Protein AF-A0A2G8RIZ3-F1 (afdb_monomer_lite)

Radius of gyration: 14.65 Å; chains: 1; bounding box: 35×32×42 Å

Sequence (98 aa):
MQTDKRLKDFEEYLTGGYEHGVLHLLEDNVNGPEIVMFMMDVEYDPVRISFGIEGEISLHADGHTYHMFTPEQLQFIAETSVDAQEMWEDYLSNVAHL

Organism: NCBI:txid1206336

pLDDT: mean 88.41, std 9.87, range [51.78, 97.75]

Secondary structure (DSSP, 8-state):
-HHHHHHHHHHHHHTTSPPBT-EEEEEETTTEEEEEEEEE-TTS-EEEEEE-TTS-EEEE-TT-S-----HHHHHHHHHHHHHHHHHHHHHHHHHTT-

Foldseek 3Di:
DVVVVVVQVVLCVQQVNDGALDWDWDADPPPGTWIWHWHQAPVRHIWIWTADLVLDIDIDQVPPPDGHHDPVRVVSSSVVSVVSNVVSVVVVVVVVVD

Structure (mmCIF, N/CA/C/O backbone):
data_AF-A0A2G8RIZ3-F1
#
_entry.id   AF-A0A2G8RIZ3-F1
#
loop_
_atom_site.group_PDB
_atom_site.id
_atom_site.type_symbol
_atom_site.label_atom_id
_atom_site.label_alt_id
_atom_site.label_comp_id
_atom_site.label_asym_id
_atom_site.label_entity_id
_atom_site.label_seq_id
_atom_site.pdbx_PDB_ins_code
_atom_site.Cartn_x
_atom_site.Cartn_y
_atom_site.Cartn_z
_atom_site.occupancy
_atom_site.B_iso_or_equiv
_atom_site.auth_seq_id
_atom_site.auth_comp_id
_atom_site.auth_asym_id
_atom_site.auth_atom_id
_atom_site.pdbx_PDB_model_num
ATOM 1 N N . MET A 1 1 ? -2.709 -18.925 -19.885 1.00 58.56 1 MET A N 1
ATOM 2 C CA . MET A 1 1 ? -3.300 -19.781 -18.834 1.00 58.56 1 MET A CA 1
ATOM 3 C C . MET A 1 1 ? -2.289 -20.517 -17.955 1.00 58.56 1 MET A C 1
ATOM 5 O O . MET A 1 1 ? -2.451 -20.421 -16.751 1.00 58.56 1 MET A O 1
ATOM 9 N N . GLN A 1 2 ? -1.262 -21.229 -18.454 1.00 61.09 2 GLN A N 1
ATOM 10 C CA . GLN A 1 2 ? -0.217 -21.796 -17.561 1.00 61.09 2 GLN A CA 1
ATOM 11 C C . GLN A 1 2 ? 0.860 -20.773 -17.144 1.00 61.09 2 GLN A C 1
ATOM 13 O O . GLN A 1 2 ? 1.412 -20.884 -16.054 1.00 61.09 2 GLN A O 1
ATOM 18 N N . THR A 1 3 ? 1.145 -19.783 -17.994 1.00 64.19 3 THR A N 1
ATOM 19 C CA . THR A 1 3 ? 2.138 -18.723 -17.743 1.00 64.19 3 THR A CA 1
ATOM 20 C C . THR A 1 3 ? 1.681 -17.749 -16.658 1.00 64.19 3 THR A C 1
ATOM 22 O O . THR A 1 3 ? 2.461 -17.425 -15.773 1.00 64.19 3 THR A O 1
ATOM 25 N N . ASP A 1 4 ? 0.401 -17.373 -16.672 1.00 74.19 4 ASP A N 1
ATOM 26 C CA . ASP A 1 4 ? -0.164 -16.375 -15.749 1.00 74.19 4 ASP A CA 1
ATOM 27 C C . ASP A 1 4 ? -0.153 -16.870 -14.301 1.00 74.19 4 ASP A C 1
ATOM 29 O O . ASP A 1 4 ? 0.157 -16.123 -13.382 1.00 74.19 4 ASP A O 1
ATOM 33 N N . LYS A 1 5 ? -0.421 -18.168 -14.101 1.00 79.44 5 LYS A N 1
ATOM 34 C CA . LYS A 1 5 ? -0.344 -18.787 -12.776 1.00 79.44 5 LYS A CA 1
ATOM 35 C C . LYS A 1 5 ? 1.089 -18.797 -12.237 1.00 79.44 5 LYS A C 1
ATOM 37 O O . LYS A 1 5 ? 1.303 -18.467 -11.085 1.00 79.44 5 LYS A O 1
ATOM 42 N N . ARG A 1 6 ? 2.072 -19.141 -13.076 1.00 81.62 6 ARG A N 1
ATOM 43 C CA . ARG A 1 6 ? 3.483 -19.180 -12.658 1.00 81.62 6 ARG A CA 1
ATOM 44 C C . ARG A 1 6 ? 4.029 -17.805 -12.296 1.00 81.62 6 ARG A C 1
ATOM 46 O O . ARG A 1 6 ? 4.890 -17.732 -11.432 1.00 81.62 6 ARG A O 1
ATOM 53 N N . LEU A 1 7 ? 3.564 -16.758 -12.978 1.00 81.25 7 LEU A N 1
ATOM 54 C CA . LEU A 1 7 ? 3.953 -15.388 -12.662 1.00 81.25 7 LEU A CA 1
ATOM 55 C C . LEU A 1 7 ? 3.388 -14.967 -11.301 1.00 81.25 7 LEU A C 1
ATOM 57 O O . LEU A 1 7 ? 4.156 -14.540 -10.451 1.00 81.25 7 LEU A O 1
ATOM 61 N N . LYS A 1 8 ? 2.095 -15.216 -11.056 1.00 80.81 8 LYS A N 1
ATOM 62 C CA . LYS A 1 8 ? 1.473 -14.956 -9.750 1.00 80.81 8 LYS A CA 1
ATOM 63 C C . LYS A 1 8 ? 2.145 -15.719 -8.608 1.00 80.81 8 LYS A C 1
ATOM 65 O O . LYS A 1 8 ? 2.500 -15.115 -7.607 1.00 80.81 8 LYS A O 1
ATOM 70 N N . ASP A 1 9 ? 2.383 -17.020 -8.792 1.00 83.31 9 ASP A N 1
ATOM 71 C CA . ASP A 1 9 ? 3.056 -17.859 -7.788 1.00 83.31 9 ASP A CA 1
ATOM 72 C C . ASP A 1 9 ? 4.483 -17.337 -7.477 1.00 83.31 9 ASP A C 1
ATOM 74 O O . ASP A 1 9 ? 4.990 -17.504 -6.369 1.00 83.31 9 ASP A O 1
ATOM 78 N N . PHE A 1 10 ? 5.154 -16.723 -8.460 1.00 83.44 10 PHE A N 1
ATOM 79 C CA . PHE A 1 10 ? 6.484 -16.133 -8.291 1.00 8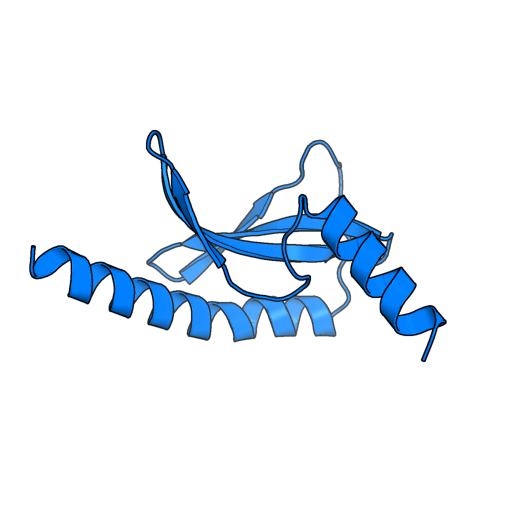3.44 10 PHE A CA 1
ATOM 80 C C . PHE A 1 10 ? 6.439 -14.791 -7.551 1.00 83.44 10 PHE A C 1
ATOM 82 O O . PHE A 1 10 ? 7.243 -14.577 -6.647 1.00 83.44 10 PHE A O 1
ATOM 89 N N . GLU A 1 11 ? 5.497 -13.915 -7.897 1.00 83.81 11 GLU A N 1
ATOM 90 C CA . GLU A 1 11 ? 5.288 -12.634 -7.212 1.00 83.81 11 GLU A CA 1
ATOM 91 C C . GLU A 1 11 ? 4.922 -12.856 -5.744 1.00 83.81 11 GLU A C 1
ATOM 93 O O . GLU A 1 11 ? 5.563 -12.287 -4.867 1.00 83.81 11 GLU A O 1
ATOM 98 N N . GLU A 1 12 ? 3.982 -13.764 -5.473 1.00 83.94 12 GLU A N 1
ATOM 99 C CA . GLU A 1 12 ? 3.576 -14.135 -4.115 1.00 83.94 12 GLU A CA 1
ATOM 100 C C . GLU A 1 12 ? 4.753 -14.696 -3.302 1.00 83.94 12 GLU A C 1
ATOM 102 O O . GLU A 1 12 ? 4.908 -14.395 -2.122 1.00 83.94 12 GLU A O 1
ATOM 107 N N . TYR A 1 13 ? 5.644 -15.476 -3.922 1.00 85.38 13 TYR A N 1
ATOM 108 C CA . TYR A 1 13 ? 6.859 -15.935 -3.248 1.00 85.38 13 TYR A CA 1
ATOM 109 C C . TYR A 1 13 ? 7.789 -14.771 -2.861 1.00 85.38 13 TYR A C 1
ATOM 111 O O . TYR A 1 13 ? 8.315 -14.756 -1.747 1.00 85.38 13 TYR A O 1
ATOM 119 N N . LEU A 1 14 ? 7.994 -13.799 -3.756 1.00 83.31 14 LEU A N 1
ATOM 120 C CA . LEU A 1 14 ? 8.883 -12.656 -3.513 1.00 83.31 14 LEU A CA 1
ATOM 121 C C . LEU A 1 14 ? 8.340 -11.689 -2.458 1.00 83.31 14 LEU A C 1
ATOM 123 O O . LEU A 1 14 ? 9.117 -11.106 -1.707 1.00 83.31 14 LEU A O 1
ATOM 127 N N . THR A 1 15 ? 7.023 -11.550 -2.367 1.00 85.06 15 THR A N 1
ATOM 128 C CA . THR A 1 15 ? 6.349 -10.719 -1.363 1.00 85.06 15 THR A CA 1
ATOM 129 C C . THR A 1 15 ? 6.166 -11.438 -0.026 1.00 85.06 15 THR A C 1
ATOM 131 O O . THR A 1 15 ? 5.544 -10.887 0.874 1.00 85.06 15 THR A O 1
ATOM 134 N N . GLY A 1 16 ? 6.699 -12.653 0.150 1.00 85.25 16 GLY A N 1
ATOM 135 C CA . GLY A 1 16 ? 6.602 -13.398 1.410 1.00 85.25 16 GLY A CA 1
ATOM 136 C C . GLY A 1 16 ? 5.248 -14.074 1.646 1.00 85.25 16 GLY A C 1
ATOM 137 O O . GLY A 1 16 ? 4.901 -14.359 2.791 1.00 85.25 16 GLY A O 1
ATOM 138 N N . GLY A 1 17 ? 4.499 -14.356 0.580 1.00 88.56 17 GLY A N 1
ATOM 139 C CA . GLY A 1 17 ? 3.192 -15.015 0.612 1.00 88.56 17 GLY A CA 1
ATOM 140 C C . GLY A 1 17 ? 2.000 -14.072 0.437 1.00 88.56 17 GLY A C 1
ATOM 141 O O . GLY A 1 17 ? 0.869 -14.504 0.634 1.00 88.56 17 GLY A O 1
ATOM 142 N N . TYR A 1 18 ? 2.233 -12.795 0.119 1.00 90.69 18 TYR A N 1
ATOM 143 C CA . TYR A 1 18 ? 1.176 -11.786 -0.008 1.00 90.69 18 TYR A CA 1
ATOM 144 C C . TYR A 1 18 ? 0.836 -11.497 -1.470 1.00 90.69 18 TYR A C 1
ATOM 146 O O . TYR A 1 18 ? 1.703 -11.507 -2.344 1.00 90.69 18 TYR A O 1
ATOM 154 N N . GLU A 1 19 ? -0.430 -11.208 -1.759 1.00 91.12 19 GLU A N 1
ATOM 155 C CA . GLU A 1 19 ? -0.840 -10.926 -3.132 1.00 91.12 19 GLU A CA 1
ATOM 156 C C . GLU A 1 19 ? -0.344 -9.538 -3.567 1.00 91.12 19 GLU A C 1
ATOM 158 O O . GLU A 1 19 ? -0.468 -8.545 -2.848 1.00 91.12 19 GLU A O 1
ATOM 163 N N . HIS A 1 20 ? 0.237 -9.473 -4.765 1.00 90.69 20 HIS A N 1
ATOM 164 C CA . HIS A 1 20 ? 0.696 -8.222 -5.357 1.00 90.69 20 HIS A CA 1
ATOM 165 C C . HIS A 1 20 ? -0.471 -7.243 -5.559 1.00 90.69 20 HIS A C 1
ATOM 167 O O . HIS A 1 20 ? -1.483 -7.591 -6.167 1.00 90.69 20 HIS A O 1
ATOM 173 N N . GLY A 1 21 ? -0.292 -5.996 -5.118 1.00 93.50 21 GLY A N 1
ATOM 174 C CA . GLY A 1 21 ? -1.257 -4.917 -5.329 1.00 93.50 21 GLY A CA 1
ATOM 175 C C . GLY A 1 21 ? -2.524 -5.032 -4.478 1.00 93.50 21 GLY A C 1
ATOM 176 O O . GLY A 1 21 ? -3.521 -4.389 -4.790 1.00 93.50 21 GLY A O 1
ATOM 177 N N . VAL A 1 22 ? -2.511 -5.857 -3.429 1.00 96.19 22 VAL A N 1
ATOM 178 C CA . VAL A 1 22 ? -3.650 -6.042 -2.524 1.00 96.19 22 VAL A CA 1
ATOM 179 C C . VAL A 1 22 ? -3.312 -5.495 -1.140 1.00 96.19 22 VAL A C 1
ATOM 181 O O . VAL A 1 22 ? -2.192 -5.649 -0.648 1.00 96.19 22 VAL A O 1
ATOM 184 N N . LEU A 1 23 ? -4.289 -4.830 -0.519 1.00 97.06 23 LEU A N 1
ATOM 185 C CA . LEU A 1 23 ? -4.185 -4.348 0.854 1.00 97.06 23 LEU A CA 1
ATOM 186 C C . LEU A 1 23 ? -4.323 -5.497 1.856 1.00 97.06 23 LEU A C 1
ATOM 188 O O . LEU A 1 23 ? -5.210 -6.345 1.756 1.00 97.06 23 LEU A O 1
ATOM 192 N N . HIS A 1 24 ? -3.471 -5.474 2.873 1.00 95.94 24 HIS A N 1
ATOM 193 C CA . HIS A 1 24 ? -3.450 -6.428 3.968 1.00 95.94 24 HIS A CA 1
ATOM 194 C C . HIS A 1 24 ? -3.387 -5.685 5.301 1.00 95.94 24 HIS A C 1
ATOM 196 O O . HIS A 1 24 ? -2.542 -4.811 5.484 1.00 95.94 24 HIS A O 1
ATOM 202 N N . LEU A 1 25 ? -4.248 -6.069 6.245 1.00 94.81 25 LEU A N 1
ATOM 203 C CA . LEU A 1 25 ? -4.101 -5.708 7.652 1.00 94.81 25 LEU A CA 1
ATOM 204 C C . LEU A 1 25 ? -3.214 -6.756 8.328 1.00 94.81 25 LEU A C 1
ATOM 206 O O . LEU A 1 25 ? -3.577 -7.931 8.404 1.00 94.81 25 LEU A O 1
ATOM 210 N N . LEU A 1 26 ? -2.050 -6.332 8.803 1.00 92.81 26 LEU A N 1
ATOM 211 C CA . LEU A 1 26 ? -1.120 -7.153 9.564 1.00 92.81 26 LEU A CA 1
ATOM 212 C C . LEU A 1 26 ? -1.193 -6.754 11.032 1.00 92.81 26 LEU A C 1
ATOM 214 O O . LEU A 1 26 ? -1.056 -5.583 11.359 1.00 92.81 26 LEU A O 1
ATOM 218 N N . GLU A 1 27 ? -1.369 -7.723 11.921 1.00 87.50 27 GLU A N 1
ATOM 219 C CA . GLU A 1 27 ? -1.309 -7.498 13.364 1.00 87.50 27 GLU A CA 1
ATOM 220 C C . GLU A 1 27 ? -0.019 -8.115 13.907 1.00 87.50 27 GLU A C 1
ATOM 222 O O . GLU A 1 27 ? 0.122 -9.338 13.969 1.00 87.50 27 GLU A O 1
ATOM 227 N N . ASP A 1 28 ? 0.940 -7.269 14.290 1.00 77.75 28 ASP A N 1
ATOM 228 C CA . ASP A 1 28 ? 2.134 -7.702 15.013 1.00 77.75 28 ASP A CA 1
ATOM 229 C C . ASP A 1 28 ? 1.987 -7.378 16.505 1.00 77.75 28 ASP A C 1
ATOM 231 O O . ASP A 1 28 ? 1.632 -6.268 16.903 1.00 77.75 28 ASP A O 1
ATOM 235 N N . ASN A 1 29 ? 2.335 -8.349 17.350 1.00 65.81 29 ASN A N 1
ATOM 236 C CA . ASN A 1 29 ? 2.343 -8.208 18.804 1.00 65.81 29 ASN A CA 1
ATOM 237 C C . ASN A 1 29 ? 3.317 -7.124 19.298 1.00 65.81 29 ASN A C 1
ATOM 239 O O . ASN A 1 29 ? 3.223 -6.706 20.452 1.00 65.81 29 ASN A O 1
ATOM 243 N N . VAL A 1 30 ? 4.284 -6.715 18.469 1.00 75.38 30 VAL A N 1
ATOM 244 C CA . VAL A 1 30 ? 5.325 -5.746 18.839 1.00 75.38 30 VAL A CA 1
ATOM 245 C C . VAL A 1 30 ? 5.000 -4.333 18.360 1.00 75.38 30 VAL A C 1
ATOM 247 O O . VAL A 1 30 ? 5.126 -3.388 19.136 1.00 75.38 30 VAL A O 1
ATOM 250 N N . ASN A 1 31 ? 4.593 -4.184 17.100 1.00 74.81 31 ASN A N 1
ATOM 251 C CA . ASN A 1 31 ? 4.451 -2.876 16.451 1.00 74.81 31 ASN A CA 1
ATOM 252 C C . ASN A 1 31 ? 2.993 -2.405 16.327 1.00 74.81 31 ASN A C 1
ATOM 254 O O . ASN A 1 31 ? 2.759 -1.251 15.975 1.00 74.81 31 ASN A O 1
ATOM 258 N N . GLY A 1 32 ? 2.030 -3.261 16.680 1.00 86.31 32 GLY A N 1
ATOM 259 C CA . GLY A 1 32 ? 0.608 -2.988 16.517 1.00 86.31 32 GLY A CA 1
ATOM 260 C C . GLY A 1 32 ? 0.091 -3.361 15.123 1.00 86.31 32 GLY A C 1
ATOM 261 O O . GLY A 1 32 ? 0.792 -4.032 14.359 1.00 86.31 32 GLY A O 1
ATOM 262 N N . PRO A 1 33 ? -1.158 -2.981 14.810 1.00 92.38 33 PRO A N 1
ATOM 263 C CA . PRO A 1 33 ? -1.733 -3.174 13.486 1.00 92.38 33 PRO A CA 1
ATOM 264 C C . PRO A 1 33 ? -1.001 -2.317 12.448 1.00 92.38 33 PRO A C 1
ATOM 266 O O . PRO A 1 33 ? -0.550 -1.211 12.742 1.00 92.38 33 PRO A O 1
ATOM 269 N N . GLU A 1 34 ? -0.933 -2.803 11.217 1.00 94.25 34 GLU A N 1
ATOM 270 C CA . GLU A 1 34 ? -0.394 -2.072 10.080 1.00 94.25 34 GLU A CA 1
ATOM 271 C C . GLU A 1 34 ? -1.151 -2.450 8.811 1.00 94.25 34 GLU A C 1
ATOM 273 O O . GLU A 1 34 ? -1.375 -3.629 8.537 1.00 94.25 34 GLU A O 1
ATOM 278 N N . ILE A 1 35 ? -1.519 -1.450 8.016 1.00 96.56 35 ILE A N 1
ATOM 279 C CA . ILE A 1 35 ? -2.111 -1.658 6.698 1.00 96.56 35 ILE A CA 1
ATOM 280 C C . ILE A 1 35 ? -1.016 -1.520 5.652 1.00 96.56 35 ILE A C 1
ATOM 282 O O . ILE A 1 35 ? -0.365 -0.477 5.548 1.00 96.56 35 ILE A O 1
ATOM 286 N N . VAL A 1 36 ? -0.804 -2.581 4.879 1.00 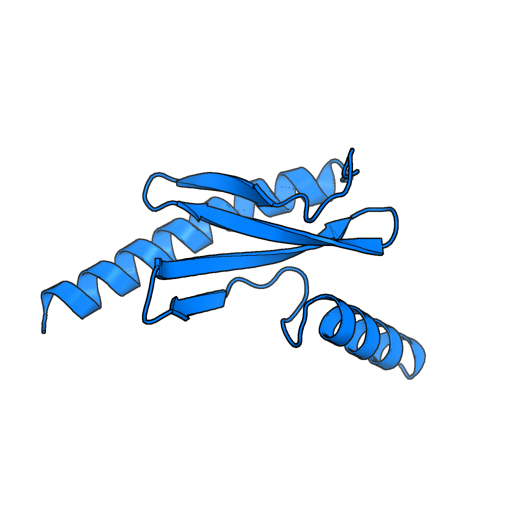96.56 36 VAL A N 1
ATOM 287 C CA . VAL A 1 36 ? 0.270 -2.652 3.890 1.00 96.56 36 VAL A CA 1
ATOM 288 C C . VAL A 1 36 ? -0.217 -3.170 2.547 1.00 96.56 36 VAL A C 1
ATOM 290 O O . VAL A 1 36 ? -1.200 -3.895 2.461 1.00 96.56 36 VAL A O 1
ATOM 293 N N . MET A 1 37 ? 0.529 -2.841 1.503 1.00 96.69 37 MET A N 1
ATOM 294 C CA . MET A 1 37 ? 0.438 -3.435 0.177 1.00 96.69 37 MET A CA 1
ATOM 295 C C . MET A 1 37 ? 1.840 -3.819 -0.276 1.00 96.69 37 MET A C 1
ATOM 297 O O . MET A 1 37 ? 2.805 -3.100 -0.013 1.00 96.69 37 MET A O 1
ATOM 301 N N . PHE A 1 38 ? 1.957 -4.932 -0.990 1.00 95.00 38 PHE A N 1
ATOM 302 C CA . PHE A 1 38 ? 3.211 -5.328 -1.617 1.00 95.00 38 PHE A CA 1
ATOM 303 C C . PHE A 1 38 ? 3.109 -5.123 -3.120 1.00 95.00 38 PHE A C 1
ATOM 305 O O . PHE A 1 38 ? 2.161 -5.589 -3.751 1.00 95.00 38 PHE A O 1
ATOM 312 N N . MET A 1 39 ? 4.078 -4.427 -3.708 1.00 93.81 39 MET A N 1
ATOM 313 C CA . MET A 1 39 ? 4.152 -4.238 -5.151 1.00 93.81 39 MET A CA 1
ATOM 314 C C . MET A 1 39 ? 5.503 -4.646 -5.709 1.00 93.81 39 MET A C 1
ATOM 316 O O . MET A 1 39 ? 6.519 -4.478 -5.059 1.00 93.81 39 MET A O 1
ATOM 320 N N . MET A 1 40 ? 5.508 -5.129 -6.944 1.00 92.19 40 MET A N 1
ATOM 321 C CA . MET A 1 40 ? 6.716 -5.230 -7.744 1.00 92.19 40 MET A CA 1
ATOM 322 C C . MET A 1 40 ? 6.946 -3.882 -8.416 1.00 92.19 40 MET A C 1
ATOM 324 O O . MET A 1 40 ? 6.014 -3.302 -8.986 1.00 92.19 40 MET A O 1
ATOM 328 N N . ASP A 1 41 ? 8.169 -3.386 -8.353 1.00 92.69 41 ASP A N 1
ATOM 329 C CA . ASP A 1 41 ? 8.582 -2.252 -9.164 1.00 92.69 41 ASP A CA 1
ATOM 330 C C . ASP A 1 41 ? 8.832 -2.694 -10.628 1.00 92.69 41 ASP A C 1
ATOM 332 O O . ASP A 1 41 ? 8.603 -3.851 -10.999 1.00 92.69 41 ASP A O 1
ATOM 336 N N . VAL A 1 42 ? 9.251 -1.782 -11.509 1.00 92.50 42 VAL A N 1
ATOM 337 C CA . VAL A 1 42 ? 9.468 -2.119 -12.934 1.00 92.50 42 VAL A CA 1
ATOM 338 C C . VAL A 1 42 ? 10.633 -3.086 -13.175 1.00 92.50 42 VAL A C 1
ATOM 340 O O . VAL A 1 42 ? 10.715 -3.666 -14.260 1.00 92.50 42 VAL A O 1
ATOM 343 N N . GLU A 1 43 ? 11.530 -3.255 -12.202 1.00 91.00 43 GLU A N 1
ATOM 344 C CA . GLU A 1 43 ? 12.653 -4.196 -12.252 1.00 91.00 43 GLU A CA 1
ATOM 345 C C . GLU A 1 43 ? 12.308 -5.554 -11.626 1.00 91.00 43 GLU A C 1
ATOM 347 O O . GLU A 1 43 ? 13.142 -6.457 -11.639 1.00 91.00 43 GLU A O 1
ATOM 352 N N . TYR A 1 44 ? 11.058 -5.739 -11.180 1.00 88.69 44 TYR A N 1
ATOM 353 C CA . TYR A 1 44 ? 10.613 -6.895 -10.403 1.00 88.69 44 TYR A CA 1
ATOM 354 C C . TYR A 1 44 ? 11.324 -7.016 -9.046 1.00 88.69 44 TYR A C 1
ATOM 356 O O . TYR A 1 44 ? 11.502 -8.128 -8.543 1.00 88.69 44 TYR A O 1
ATOM 364 N N . ASP A 1 45 ? 11.644 -5.887 -8.414 1.00 89.75 45 ASP A N 1
ATOM 365 C CA . ASP A 1 45 ? 11.991 -5.859 -6.996 1.00 89.75 45 ASP A CA 1
ATOM 366 C C . ASP A 1 45 ? 10.712 -5.716 -6.146 1.00 89.75 45 ASP A C 1
ATOM 368 O O . ASP A 1 45 ? 9.859 -4.873 -6.456 1.00 89.75 45 ASP A O 1
ATOM 372 N N . PRO A 1 46 ? 10.523 -6.535 -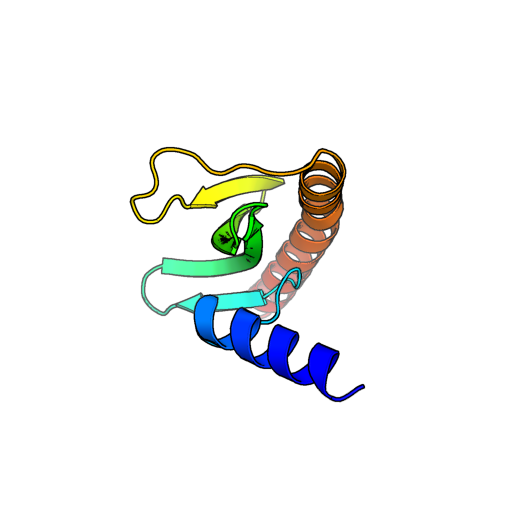5.092 1.00 91.19 46 PRO A N 1
ATOM 373 C CA . PRO A 1 46 ? 9.382 -6.401 -4.200 1.00 91.19 46 PRO A CA 1
ATOM 374 C C . PRO A 1 46 ? 9.554 -5.167 -3.311 1.00 91.19 46 PRO A C 1
ATOM 376 O O . PRO A 1 46 ? 10.596 -4.948 -2.699 1.00 91.19 46 PRO A O 1
ATOM 379 N N . VAL A 1 47 ? 8.493 -4.381 -3.204 1.00 93.56 47 VAL A N 1
ATOM 380 C CA . VAL A 1 47 ? 8.424 -3.157 -2.415 1.00 93.56 47 VAL A CA 1
ATOM 381 C C . VAL A 1 47 ? 7.235 -3.260 -1.484 1.00 93.56 47 VAL A C 1
ATOM 383 O O . VAL A 1 47 ? 6.088 -3.414 -1.912 1.00 93.56 47 VAL A O 1
ATOM 386 N N . ARG A 1 48 ? 7.510 -3.147 -0.190 1.00 94.69 48 ARG A N 1
ATOM 387 C CA . ARG A 1 48 ? 6.476 -3.021 0.829 1.00 94.69 48 ARG A CA 1
ATOM 388 C C . ARG A 1 48 ? 6.060 -1.561 0.930 1.00 94.69 48 ARG A C 1
ATOM 390 O O . ARG A 1 48 ? 6.899 -0.670 1.049 1.00 94.69 48 ARG A O 1
ATOM 397 N N . ILE A 1 49 ? 4.760 -1.321 0.917 1.00 95.94 49 ILE A N 1
ATOM 398 C CA . ILE A 1 49 ? 4.154 0.000 1.039 1.00 95.94 49 ILE A CA 1
ATOM 399 C C . ILE A 1 49 ? 3.248 -0.035 2.262 1.00 95.94 49 ILE A C 1
ATOM 401 O O . ILE A 1 49 ? 2.390 -0.906 2.350 1.00 95.94 49 ILE A O 1
ATOM 405 N N . SER A 1 50 ? 3.442 0.875 3.211 1.00 96.31 50 SER A N 1
ATOM 406 C CA . SER A 1 50 ? 2.569 1.007 4.380 1.00 96.31 50 SER A CA 1
ATOM 407 C C . SER A 1 50 ? 1.728 2.270 4.288 1.00 96.31 50 SER A C 1
ATOM 409 O O . SER A 1 50 ? 2.208 3.310 3.825 1.00 96.31 50 SER A O 1
ATOM 411 N N . PHE A 1 51 ? 0.500 2.175 4.782 1.00 97.12 51 PHE A N 1
ATOM 412 C CA . PHE A 1 51 ? -0.470 3.259 4.806 1.00 97.12 51 PHE A CA 1
ATOM 413 C C . PHE A 1 51 ? -0.768 3.634 6.256 1.00 97.12 51 PHE A C 1
ATOM 415 O O . PHE A 1 51 ? -1.222 2.803 7.045 1.00 97.12 51 PHE A O 1
ATOM 422 N N . GLY A 1 52 ? -0.462 4.876 6.616 1.00 93.56 52 GLY A N 1
ATOM 423 C CA . GLY A 1 52 ? -0.734 5.449 7.926 1.00 93.56 52 GLY A CA 1
ATOM 424 C C . GLY A 1 52 ? -2.200 5.842 8.093 1.00 93.56 52 GLY A C 1
ATOM 425 O O . GLY A 1 52 ? -2.949 5.972 7.124 1.00 93.56 52 GLY A O 1
ATOM 426 N N . ILE A 1 53 ? -2.600 6.043 9.348 1.00 92.25 53 ILE A N 1
ATOM 427 C CA . ILE A 1 53 ? -3.979 6.391 9.723 1.00 92.25 53 ILE A CA 1
ATOM 428 C C . ILE A 1 53 ? -4.382 7.756 9.142 1.00 92.25 53 ILE A C 1
ATOM 430 O O . ILE A 1 53 ? -5.545 7.960 8.810 1.00 92.25 53 ILE A O 1
ATOM 434 N N . GLU A 1 54 ? -3.436 8.685 8.968 1.00 89.62 54 GLU A N 1
ATOM 435 C CA . GLU A 1 54 ? -3.712 10.015 8.410 1.00 89.62 54 GLU A CA 1
ATOM 436 C C . GLU A 1 54 ? -3.514 10.058 6.882 1.00 89.62 54 GLU A C 1
ATOM 438 O O . GLU A 1 54 ? -3.541 11.127 6.270 1.00 89.62 54 GLU A O 1
ATOM 443 N N . GLY A 1 55 ? -3.356 8.894 6.238 1.00 85.62 55 GLY A N 1
ATOM 444 C CA . GLY A 1 55 ? -3.119 8.769 4.798 1.00 85.62 55 GLY A CA 1
ATOM 445 C C . GLY A 1 55 ? -1.658 8.894 4.383 1.00 85.62 55 GLY A C 1
ATOM 446 O O . GLY A 1 55 ? -1.375 9.097 3.201 1.00 85.62 55 GLY A O 1
ATOM 447 N N . GLU A 1 56 ? -0.707 8.796 5.314 1.00 93.81 56 GLU A N 1
ATOM 448 C CA . GLU A 1 56 ? 0.707 8.788 4.958 1.00 93.81 56 GLU A CA 1
ATOM 449 C C . GLU A 1 56 ? 1.066 7.508 4.205 1.00 93.81 56 GLU A C 1
ATOM 451 O O . GLU A 1 56 ? 0.799 6.403 4.667 1.00 93.81 56 GLU A O 1
ATOM 456 N N . ILE A 1 57 ? 1.737 7.644 3.065 1.00 95.81 57 ILE A N 1
ATOM 457 C CA . ILE A 1 57 ? 2.224 6.503 2.287 1.00 95.81 57 ILE A CA 1
ATOM 458 C C . ILE A 1 57 ? 3.731 6.410 2.491 1.00 95.81 57 ILE A C 1
ATOM 460 O O . ILE A 1 57 ? 4.459 7.362 2.206 1.00 95.81 57 ILE A O 1
ATOM 464 N N . SER A 1 58 ? 4.208 5.265 2.972 1.00 94.56 58 SER A N 1
AT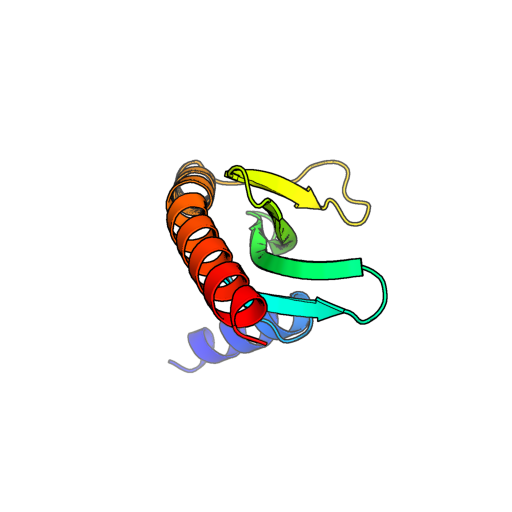OM 465 C CA . SER A 1 58 ? 5.641 5.005 3.140 1.00 94.56 58 SER A CA 1
ATOM 466 C C . SER A 1 58 ? 6.069 3.810 2.301 1.00 94.56 58 SER A C 1
ATOM 468 O O . SER A 1 58 ? 5.459 2.747 2.370 1.00 94.56 58 SER A O 1
ATOM 470 N N . LEU A 1 59 ? 7.131 3.989 1.516 1.00 93.56 59 LEU A N 1
ATOM 471 C CA . LEU A 1 59 ? 7.741 2.938 0.708 1.00 93.56 59 LEU A CA 1
ATOM 472 C C . LEU A 1 59 ? 8.990 2.437 1.432 1.00 93.56 59 LEU A C 1
ATOM 474 O O . LEU A 1 59 ? 9.895 3.218 1.735 1.00 93.56 59 LEU A O 1
ATOM 478 N N . HIS A 1 60 ? 9.032 1.140 1.715 1.00 91.00 60 HIS A N 1
ATOM 479 C CA . HIS A 1 60 ? 10.124 0.503 2.442 1.00 91.00 60 HIS A CA 1
ATOM 480 C C . HIS A 1 60 ? 11.125 -0.061 1.443 1.00 91.00 60 HIS A C 1
ATOM 482 O O . HIS A 1 60 ? 10.768 -0.880 0.601 1.00 91.00 60 HIS A O 1
ATOM 488 N N . ALA A 1 61 ? 12.366 0.422 1.520 1.00 74.00 61 ALA A N 1
ATOM 489 C CA . ALA A 1 61 ? 13.351 0.182 0.474 1.00 74.00 61 ALA A CA 1
ATOM 490 C C . ALA A 1 61 ? 14.144 -1.127 0.621 1.00 74.00 61 ALA A C 1
ATOM 492 O O . ALA A 1 61 ? 14.929 -1.444 -0.259 1.00 74.00 61 ALA A O 1
ATOM 493 N N . ASP A 1 62 ? 14.033 -1.843 1.746 1.00 78.00 62 ASP A N 1
ATOM 494 C CA . ASP A 1 62 ? 14.713 -3.121 2.043 1.00 78.00 62 ASP A CA 1
ATOM 495 C C . ASP A 1 62 ? 16.187 -3.236 1.579 1.00 78.00 62 ASP A C 1
ATOM 497 O O . ASP A 1 62 ? 16.695 -4.306 1.254 1.00 78.00 62 ASP A O 1
ATOM 501 N N . GLY A 1 63 ? 16.922 -2.117 1.603 1.00 77.44 63 GLY A N 1
ATOM 502 C CA . GLY A 1 63 ? 18.335 -2.039 1.213 1.00 77.44 63 GLY A CA 1
ATOM 503 C C . GLY A 1 63 ? 18.603 -1.666 -0.251 1.00 77.44 63 GLY A C 1
ATOM 504 O O . GLY A 1 63 ? 19.766 -1.492 -0.618 1.00 77.44 63 GLY A O 1
ATOM 505 N N . HIS A 1 64 ? 17.568 -1.482 -1.068 1.00 78.69 64 HIS A N 1
ATOM 506 C CA . HIS A 1 64 ? 17.660 -0.939 -2.419 1.00 78.69 64 HIS A CA 1
ATOM 507 C C . HIS A 1 64 ? 17.854 0.583 -2.374 1.00 78.69 64 HIS A C 1
ATOM 509 O O . HIS A 1 64 ? 17.265 1.299 -1.564 1.00 78.69 64 HIS A O 1
ATOM 515 N N . THR A 1 65 ? 18.714 1.098 -3.256 1.00 80.12 65 THR A N 1
ATOM 516 C CA . THR A 1 65 ? 18.996 2.544 -3.320 1.00 80.12 65 THR A CA 1
ATOM 517 C C . THR A 1 65 ? 17.848 3.314 -3.976 1.00 80.12 65 THR A C 1
ATOM 519 O O . THR A 1 65 ? 17.597 4.466 -3.624 1.00 80.12 65 THR A O 1
ATOM 522 N N . TYR A 1 66 ? 17.170 2.691 -4.941 1.00 85.38 66 TYR A N 1
ATOM 523 C CA . TYR A 1 66 ? 16.097 3.288 -5.728 1.00 85.38 66 TYR A CA 1
ATOM 524 C C . TYR A 1 66 ? 15.050 2.226 -6.051 1.00 85.38 66 TYR A C 1
ATOM 526 O O . TYR A 1 66 ? 15.414 1.083 -6.302 1.00 85.38 66 TYR A O 1
ATOM 534 N N . HIS A 1 67 ? 13.787 2.644 -6.107 1.00 90.88 67 HIS A N 1
ATOM 535 C CA . HIS A 1 67 ? 12.698 1.879 -6.708 1.00 90.88 67 HIS A CA 1
ATOM 536 C C . HIS A 1 67 ? 12.124 2.664 -7.869 1.00 90.88 67 HIS A C 1
ATOM 538 O O . HIS A 1 67 ? 12.030 3.898 -7.815 1.00 90.88 67 HIS A O 1
ATOM 544 N N . MET A 1 68 ? 11.735 1.951 -8.915 1.00 93.12 68 MET A N 1
ATOM 545 C CA . MET A 1 68 ? 11.215 2.567 -10.123 1.00 93.12 68 MET A CA 1
ATOM 546 C C . MET A 1 68 ? 9.778 2.129 -10.353 1.00 93.12 68 MET A C 1
ATOM 548 O O . MET A 1 68 ? 9.496 0.963 -10.595 1.00 93.12 68 MET A O 1
ATOM 552 N N . PHE A 1 69 ? 8.867 3.097 -10.325 1.00 94.75 69 PHE A N 1
ATOM 553 C CA . PHE A 1 69 ? 7.454 2.879 -10.606 1.00 94.75 69 PHE A CA 1
ATOM 554 C C . PHE A 1 69 ? 7.053 3.596 -11.886 1.00 94.75 69 PHE A C 1
ATOM 556 O O . PHE A 1 69 ? 7.499 4.711 -12.173 1.00 94.75 69 PHE A O 1
ATOM 563 N N . THR A 1 70 ? 6.173 2.959 -12.645 1.00 96.94 70 THR A N 1
ATOM 564 C CA . THR A 1 70 ? 5.444 3.624 -13.723 1.00 96.94 70 THR A CA 1
ATOM 565 C C . THR A 1 70 ? 4.474 4.672 -13.160 1.00 96.94 70 THR A C 1
ATOM 567 O O . THR A 1 70 ? 4.051 4.568 -12.003 1.00 96.94 70 THR A O 1
ATOM 570 N N . PRO A 1 71 ? 4.081 5.682 -13.956 1.00 97.75 71 PRO A N 1
ATOM 571 C CA . PRO A 1 71 ? 3.040 6.626 -13.556 1.00 97.75 71 PRO A CA 1
ATOM 572 C C . PRO A 1 71 ? 1.738 5.940 -13.126 1.00 97.75 71 PRO A C 1
ATOM 574 O O . PRO A 1 71 ? 1.129 6.353 -12.144 1.00 97.75 71 PRO A O 1
ATOM 577 N N . GLU A 1 72 ? 1.343 4.867 -13.813 1.00 97.75 72 GLU A N 1
ATOM 578 C CA . GLU A 1 72 ? 0.145 4.085 -13.509 1.00 97.75 72 GLU A CA 1
ATOM 579 C C . GLU A 1 72 ? 0.253 3.391 -12.147 1.00 97.75 72 GLU A C 1
ATOM 581 O O . GLU A 1 72 ? -0.704 3.395 -11.379 1.00 97.75 72 GLU A O 1
ATOM 586 N N . GLN A 1 73 ? 1.426 2.849 -11.810 1.00 95.69 73 GLN A N 1
ATOM 587 C CA . GLN A 1 73 ? 1.687 2.274 -10.488 1.00 95.69 73 GLN A CA 1
ATOM 588 C C . GLN A 1 73 ? 1.627 3.331 -9.382 1.00 95.69 73 GLN A C 1
ATOM 590 O O . GLN A 1 73 ? 1.039 3.084 -8.334 1.00 95.69 73 GLN A O 1
ATOM 595 N N . LEU A 1 74 ? 2.195 4.520 -9.606 1.00 96.19 74 LEU A N 1
ATOM 596 C CA . LEU A 1 74 ? 2.119 5.617 -8.635 1.00 96.19 74 LEU A CA 1
ATOM 597 C C . LEU A 1 74 ? 0.680 6.106 -8.440 1.00 96.19 74 LEU A C 1
ATOM 599 O O . LEU A 1 74 ? 0.275 6.376 -7.311 1.00 96.19 74 LEU A O 1
ATOM 603 N N . GLN A 1 75 ? -0.095 6.195 -9.523 1.00 97.25 75 GLN A N 1
ATOM 604 C CA . GLN A 1 75 ? -1.515 6.526 -9.453 1.00 97.25 75 GLN A CA 1
ATOM 605 C C . GLN A 1 75 ? -2.291 5.457 -8.680 1.00 97.25 75 GLN A C 1
ATOM 607 O O . GLN A 1 75 ? -3.052 5.799 -7.782 1.00 97.25 75 GLN A O 1
ATOM 612 N N . PHE A 1 76 ? -2.048 4.180 -8.973 1.00 96.62 76 PHE A N 1
ATOM 613 C CA . PHE A 1 76 ? -2.674 3.066 -8.270 1.00 96.62 76 PHE A CA 1
ATOM 614 C C . PHE A 1 76 ? -2.373 3.089 -6.764 1.00 96.62 76 PHE A C 1
ATOM 616 O O . PHE A 1 76 ? -3.290 2.961 -5.958 1.00 96.62 76 PHE A O 1
ATOM 623 N N . ILE A 1 77 ? -1.119 3.339 -6.364 1.00 95.62 77 ILE A N 1
ATOM 624 C CA . ILE A 1 77 ? -0.738 3.495 -4.948 1.00 95.62 77 ILE A CA 1
ATOM 625 C C . ILE A 1 77 ? -1.507 4.651 -4.295 1.00 95.62 77 ILE A C 1
ATOM 627 O O . ILE A 1 77 ? -1.995 4.514 -3.174 1.00 95.62 77 ILE A O 1
ATOM 631 N N . ALA A 1 78 ? -1.622 5.788 -4.986 1.00 95.31 78 ALA A N 1
ATOM 632 C CA . ALA A 1 78 ? -2.336 6.948 -4.468 1.00 95.31 78 ALA A CA 1
ATOM 633 C C . ALA A 1 78 ? -3.842 6.679 -4.316 1.00 95.31 78 ALA A C 1
ATOM 635 O O . ALA A 1 78 ? -4.416 7.034 -3.292 1.00 95.31 78 ALA A O 1
ATOM 636 N N . GLU A 1 79 ? -4.477 6.028 -5.289 1.00 95.62 79 GLU A N 1
ATOM 637 C CA . GLU A 1 79 ? -5.897 5.652 -5.220 1.00 95.62 79 GLU A CA 1
ATOM 638 C C . GLU A 1 79 ? -6.150 4.649 -4.088 1.00 95.62 79 GLU A C 1
ATOM 640 O O . GLU A 1 79 ? -7.052 4.847 -3.278 1.00 95.62 79 GLU A O 1
ATOM 645 N N . THR A 1 80 ? -5.272 3.654 -3.949 1.00 96.56 80 THR A N 1
ATOM 646 C CA . THR A 1 80 ? -5.344 2.627 -2.896 1.00 96.56 80 THR A CA 1
ATOM 647 C C . THR A 1 80 ? -5.219 3.219 -1.485 1.00 96.56 80 THR A C 1
ATOM 649 O O . THR A 1 80 ? -5.693 2.628 -0.518 1.00 96.56 80 THR A O 1
ATOM 652 N N . SER A 1 81 ? -4.618 4.407 -1.335 1.00 95.75 81 SER A N 1
ATOM 653 C CA . SER A 1 81 ? -4.528 5.070 -0.027 1.00 95.75 81 SER A CA 1
ATOM 654 C C . SER A 1 81 ? -5.893 5.443 0.555 1.00 95.75 81 SER A C 1
ATOM 656 O O . SER A 1 81 ? -6.035 5.467 1.775 1.00 95.75 81 SER A O 1
ATOM 658 N N . VAL A 1 82 ? -6.901 5.671 -0.294 1.00 95.44 82 VAL A N 1
ATOM 659 C CA . VAL A 1 82 ? -8.277 5.942 0.141 1.00 95.44 82 VAL A CA 1
ATOM 660 C C . VAL A 1 82 ? -8.895 4.675 0.730 1.00 95.44 82 VAL A C 1
ATOM 662 O O . VAL A 1 82 ? -9.388 4.703 1.854 1.00 95.44 82 VAL A O 1
ATOM 665 N N . ASP A 1 83 ? -8.770 3.544 0.035 1.00 96.56 83 ASP A N 1
ATOM 666 C CA . ASP A 1 83 ? -9.262 2.249 0.522 1.00 96.56 83 ASP A CA 1
ATOM 667 C C . ASP A 1 83 ? -8.552 1.833 1.825 1.00 96.56 83 ASP A C 1
ATOM 669 O O . ASP A 1 83 ? -9.158 1.283 2.746 1.00 96.56 83 ASP A O 1
ATOM 673 N N . ALA A 1 84 ? -7.255 2.136 1.943 1.00 97.12 84 ALA A N 1
ATOM 674 C CA . ALA A 1 84 ? -6.492 1.889 3.161 1.00 97.12 84 ALA A CA 1
ATOM 675 C C . ALA A 1 84 ? -6.982 2.739 4.346 1.00 97.12 84 ALA A C 1
ATOM 677 O O . ALA A 1 84 ? -6.994 2.250 5.477 1.00 97.12 84 ALA A O 1
ATOM 678 N N . GLN A 1 85 ? -7.399 3.987 4.104 1.00 95.69 85 GLN A N 1
ATOM 679 C CA . GLN A 1 85 ? -8.001 4.838 5.133 1.00 95.69 85 GLN A CA 1
ATOM 680 C C . GLN A 1 85 ? -9.339 4.275 5.615 1.00 95.69 85 GLN A C 1
ATOM 682 O O . GLN A 1 85 ? -9.537 4.162 6.823 1.00 95.69 85 GLN A O 1
ATOM 687 N N . GLU A 1 86 ? -10.219 3.853 4.704 1.00 95.31 86 GLU A N 1
ATOM 688 C CA . GLU A 1 86 ? -11.490 3.210 5.072 1.00 95.31 86 GLU A CA 1
ATOM 689 C C . GLU A 1 86 ? -11.247 1.964 5.939 1.00 95.31 86 GLU A C 1
ATOM 691 O O . GLU A 1 86 ? -11.879 1.763 6.976 1.00 95.31 86 GLU A O 1
ATOM 696 N N . MET A 1 87 ? -10.245 1.163 5.575 1.00 96.44 87 MET A N 1
ATOM 697 C CA . MET A 1 87 ? -9.892 -0.044 6.315 1.00 96.44 87 MET A CA 1
ATOM 698 C C . MET A 1 87 ? -9.304 0.265 7.713 1.00 96.44 87 MET A C 1
ATOM 700 O O . MET A 1 87 ? -9.529 -0.495 8.660 1.00 96.44 87 MET A O 1
ATOM 704 N N . TRP A 1 88 ? -8.620 1.405 7.887 1.00 95.94 88 TRP A N 1
ATOM 705 C CA . TRP A 1 88 ? -8.219 1.916 9.206 1.00 95.94 88 TRP A CA 1
ATOM 706 C C . TRP A 1 88 ? -9.415 2.359 10.052 1.00 95.94 88 TRP A C 1
ATOM 708 O O . TRP A 1 88 ? -9.479 2.029 11.239 1.00 95.94 88 TRP A O 1
ATOM 718 N N . GLU A 1 89 ? -10.357 3.097 9.466 1.00 94.69 89 GLU A N 1
ATOM 719 C CA .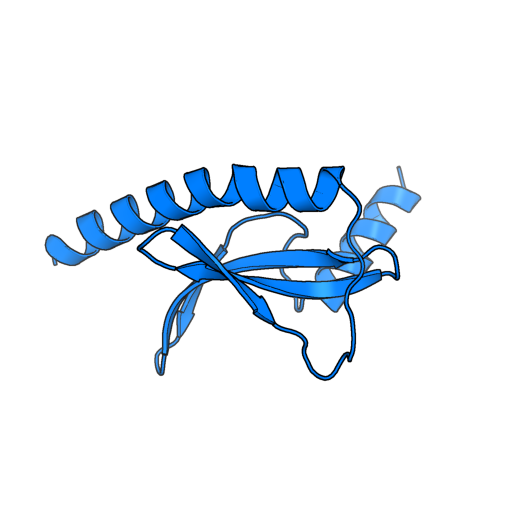 GLU A 1 89 ? -11.572 3.556 10.148 1.00 94.69 89 GLU A CA 1
ATOM 720 C C . GLU A 1 89 ? -12.413 2.376 10.653 1.00 94.69 89 GLU A C 1
ATOM 722 O O . GLU A 1 89 ? -12.860 2.374 11.809 1.00 94.69 89 GLU A O 1
ATOM 727 N N . ASP A 1 90 ? -12.558 1.338 9.828 1.00 94.38 90 ASP A N 1
ATOM 728 C CA . ASP A 1 90 ? -13.239 0.094 10.182 1.00 94.38 90 ASP A CA 1
ATOM 729 C C . ASP A 1 90 ? -12.539 -0.625 11.340 1.00 94.38 90 ASP A C 1
ATOM 731 O O . ASP A 1 90 ? -13.182 -1.038 12.312 1.00 94.38 90 ASP A O 1
ATOM 735 N N . TYR A 1 91 ? -11.212 -0.758 11.278 1.00 93.69 91 TYR A N 1
ATOM 736 C CA . TYR A 1 91 ? -10.435 -1.380 12.349 1.00 93.69 91 TYR A CA 1
ATOM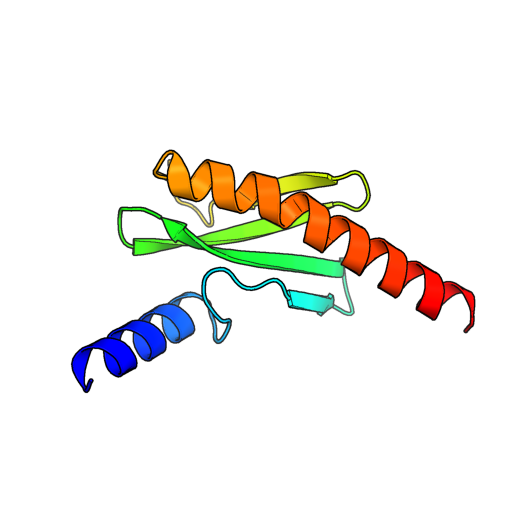 737 C C . TYR A 1 91 ? -10.607 -0.633 13.682 1.00 93.69 91 TYR A C 1
ATOM 739 O O . TYR A 1 91 ? -10.945 -1.239 14.703 1.00 93.69 91 TYR A O 1
ATOM 747 N N . LEU A 1 92 ? -10.437 0.693 13.678 1.00 92.12 92 LEU A N 1
ATOM 748 C CA . LEU A 1 92 ? -10.546 1.523 14.880 1.00 92.12 92 LEU A CA 1
ATOM 749 C C . LEU A 1 92 ? -11.956 1.490 15.478 1.00 92.12 92 LEU A C 1
ATOM 751 O O . LEU A 1 92 ? -12.105 1.428 16.701 1.00 92.12 92 LEU A O 1
ATOM 755 N N . SER A 1 93 ? -12.985 1.479 14.628 1.00 91.62 93 SER A N 1
ATOM 756 C CA . SER A 1 93 ? -14.379 1.358 15.061 1.00 91.62 93 SER A CA 1
ATOM 757 C C . SER A 1 93 ? -14.634 0.026 15.767 1.00 91.62 93 SER A C 1
ATOM 759 O O . SER A 1 93 ? -15.282 -0.006 16.811 1.00 91.62 93 SER A O 1
ATOM 761 N N . ASN A 1 94 ? -14.078 -1.073 15.253 1.00 87.69 94 ASN A N 1
ATOM 762 C CA . ASN A 1 94 ? -14.236 -2.395 15.857 1.00 87.69 94 ASN A CA 1
ATOM 763 C C . ASN A 1 94 ? -13.473 -2.542 17.183 1.00 87.69 94 ASN A C 1
ATOM 765 O O . ASN A 1 94 ? -13.979 -3.167 18.115 1.00 87.69 94 ASN A O 1
ATOM 769 N N . VAL A 1 95 ? -12.286 -1.940 17.301 1.00 84.44 95 VAL A N 1
ATOM 770 C CA . VAL A 1 95 ? -11.472 -2.001 18.528 1.00 84.44 95 VAL A CA 1
ATOM 771 C C . VAL A 1 95 ? -12.055 -1.123 19.639 1.00 84.44 95 VAL A C 1
ATOM 773 O O . VAL A 1 95 ? -11.993 -1.500 20.804 1.00 84.44 95 VAL A O 1
ATOM 776 N N . ALA A 1 96 ? -12.682 0.011 19.311 1.00 68.62 96 ALA A N 1
ATOM 777 C CA . ALA A 1 96 ? -13.319 0.896 20.294 1.00 68.62 96 ALA A CA 1
ATOM 778 C C . ALA A 1 96 ? -14.560 0.286 20.985 1.00 68.62 96 ALA A C 1
ATOM 780 O O . ALA A 1 96 ? -15.064 0.847 21.962 1.00 68.62 96 ALA A O 1
ATOM 781 N N . HIS A 1 97 ? -15.070 -0.840 20.479 1.00 59.09 97 HIS A N 1
ATOM 782 C CA . HIS A 1 97 ? -16.214 -1.565 21.036 1.00 59.09 97 HIS A CA 1
ATOM 783 C C . HIS A 1 97 ? -15.831 -2.779 21.903 1.00 59.09 97 HIS A C 1
ATOM 785 O O . HIS A 1 97 ? -16.730 -3.478 22.383 1.00 59.09 97 HIS A O 1
ATOM 791 N N . LEU A 1 98 ? -14.532 -3.012 22.123 1.00 51.78 98 LEU A N 1
ATOM 792 C CA . LEU A 1 98 ? -13.978 -4.040 23.015 1.00 51.78 98 LEU A CA 1
ATOM 793 C C . LEU A 1 98 ? -13.483 -3.428 24.333 1.00 51.78 98 LEU A C 1
ATOM 795 O O . LEU A 1 98 ? -13.664 -4.101 25.375 1.00 51.78 98 LEU A O 1
#